Protein AF-A0A426YJZ1-F1 (afdb_monomer_lite)

Secondary structure (DSSP, 8-state):
-TTTT--EEEEEESSPPPHHHHHHHHHHTTT-EEEEEEHHHHSS-GGGSTT-----PPPHHHHHHHHHHHT--GGG-

pLDDT: mean 89.23, std 7.99, range [59.81, 96.19]

Structure (mmCIF, N/CA/C/O backbone):
data_AF-A0A426YJZ1-F1
#
_entry.id   AF-A0A426YJZ1-F1
#
loop_
_atom_site.group_PDB
_atom_site.id
_atom_site.type_symbol
_atom_site.label_atom_id
_atom_site.label_alt_id
_atom_site.label_comp_id
_atom_site.label_asym_id
_atom_site.label_entity_id
_atom_site.label_seq_id
_atom_site.pdbx_PDB_ins_code
_atom_site.Cartn_x
_atom_site.Cartn_y
_atom_site.Cartn_z
_atom_site.occupancy
_atom_site.B_iso_or_equiv
_atom_site.auth_seq_id
_atom_site.auth_comp_id
_atom_site.auth_asym_id
_atom_site.auth_atom_id
_atom_site.pdbx_PDB_model_num
ATOM 1 N N . MET A 1 1 ? 7.448 -11.706 -13.476 1.00 61.44 1 MET A N 1
ATOM 2 C CA . MET A 1 1 ? 8.078 -10.355 -13.540 1.00 61.44 1 MET A CA 1
ATOM 3 C C . MET A 1 1 ? 9.002 -10.160 -14.742 1.00 61.44 1 MET A C 1
ATOM 5 O O . MET A 1 1 ? 8.615 -9.423 -15.633 1.00 61.44 1 MET A O 1
ATOM 9 N N . LYS A 1 2 ? 10.187 -10.796 -14.824 1.00 64.00 2 LYS A N 1
ATOM 10 C CA . LYS A 1 2 ? 11.080 -10.649 -16.002 1.00 64.00 2 LYS A CA 1
ATOM 11 C C . LYS A 1 2 ? 10.542 -11.328 -17.266 1.00 64.00 2 LYS A C 1
ATOM 13 O O . LYS A 1 2 ? 10.547 -10.707 -18.317 1.00 64.00 2 LYS A O 1
ATOM 18 N N . ALA A 1 3 ? 10.079 -12.573 -17.145 1.00 67.75 3 ALA A N 1
ATOM 19 C CA . ALA A 1 3 ? 9.577 -13.353 -18.280 1.00 67.75 3 ALA A CA 1
ATOM 20 C C . ALA A 1 3 ? 8.218 -12.850 -18.800 1.00 67.75 3 ALA A C 1
ATOM 22 O O . ALA A 1 3 ? 7.970 -12.858 -19.995 1.00 67.75 3 ALA A O 1
ATOM 23 N N . GLU A 1 4 ? 7.370 -12.357 -17.899 1.00 73.69 4 GLU A N 1
ATOM 24 C CA . GLU A 1 4 ? 6.009 -11.889 -18.213 1.00 73.69 4 GLU A CA 1
ATOM 25 C C . GLU A 1 4 ? 5.906 -10.359 -18.336 1.00 73.69 4 GLU A C 1
ATOM 27 O O . GLU A 1 4 ? 4.814 -9.820 -18.458 1.00 73.69 4 GLU A O 1
ATOM 32 N N . SER A 1 5 ? 7.032 -9.637 -18.260 1.00 76.19 5 SER A N 1
ATOM 33 C CA . SER A 1 5 ? 7.088 -8.167 -18.312 1.00 76.19 5 SER A CA 1
ATOM 34 C C . SER A 1 5 ? 6.134 -7.450 -17.338 1.00 76.19 5 SER A C 1
ATOM 36 O O . SER A 1 5 ? 5.573 -6.399 -17.648 1.00 76.19 5 SER A O 1
ATOM 38 N N . VAL A 1 6 ? 5.960 -8.004 -16.137 1.00 83.81 6 VAL A N 1
ATOM 39 C CA . VAL A 1 6 ? 5.069 -7.445 -15.111 1.00 83.81 6 VAL A CA 1
ATOM 40 C C . VAL A 1 6 ? 5.854 -6.454 -14.237 1.00 83.81 6 VAL A C 1
ATOM 42 O O . VAL A 1 6 ? 6.784 -6.888 -13.546 1.00 83.81 6 VAL A O 1
ATOM 45 N N . PRO A 1 7 ? 5.505 -5.149 -14.238 1.00 84.81 7 PRO A N 1
ATOM 46 C CA . PRO A 1 7 ? 6.249 -4.110 -13.518 1.00 84.81 7 PRO A CA 1
ATOM 47 C C . PRO A 1 7 ? 5.882 -4.005 -12.031 1.00 84.81 7 PRO A C 1
ATOM 49 O O . PRO A 1 7 ? 6.641 -3.418 -11.264 1.00 84.81 7 PRO A O 1
ATOM 52 N N . ARG A 1 8 ? 4.728 -4.555 -11.624 1.00 90.38 8 ARG A N 1
ATOM 53 C CA . ARG A 1 8 ? 4.174 -4.457 -10.267 1.00 90.38 8 ARG A CA 1
ATOM 54 C C . ARG A 1 8 ? 3.805 -5.824 -9.715 1.00 90.38 8 ARG A C 1
ATOM 56 O O . ARG A 1 8 ? 3.156 -6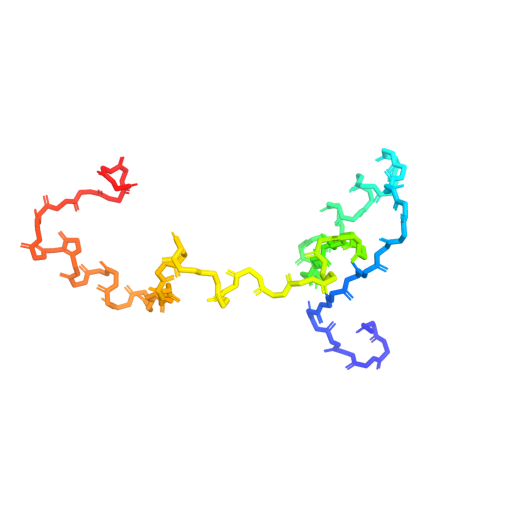.594 -10.415 1.00 90.38 8 ARG A O 1
ATOM 63 N N . ALA A 1 9 ? 4.177 -6.110 -8.475 1.00 91.19 9 ALA A N 1
ATOM 64 C CA . ALA A 1 9 ? 3.790 -7.349 -7.811 1.00 91.19 9 ALA A CA 1
ATOM 65 C C . ALA A 1 9 ? 3.549 -7.141 -6.314 1.00 91.19 9 ALA A C 1
ATOM 67 O O . ALA A 1 9 ? 4.166 -6.282 -5.689 1.00 91.19 9 ALA A O 1
ATOM 68 N N . ILE A 1 10 ? 2.672 -7.975 -5.760 1.00 92.50 10 ILE A N 1
ATOM 69 C CA . ILE A 1 10 ? 2.409 -8.072 -4.327 1.00 92.50 10 ILE A CA 1
ATOM 70 C C . ILE A 1 10 ? 2.994 -9.395 -3.832 1.00 92.50 10 ILE A C 1
ATOM 72 O O . ILE A 1 10 ? 2.733 -10.449 -4.415 1.00 92.50 10 ILE A O 1
ATOM 76 N N . LEU A 1 11 ? 3.783 -9.337 -2.764 1.00 92.38 11 LEU A N 1
ATOM 77 C CA . LEU A 1 11 ? 4.374 -10.482 -2.088 1.00 92.38 11 LEU A CA 1
ATOM 78 C C . LEU A 1 11 ? 3.731 -10.638 -0.708 1.00 92.38 11 LEU A C 1
ATOM 80 O O . LEU A 1 11 ? 3.901 -9.777 0.150 1.00 92.38 11 LEU A O 1
ATOM 84 N N . VAL A 1 12 ? 3.022 -11.745 -0.489 1.00 95.12 12 VAL A N 1
ATOM 85 C CA . VAL A 1 12 ? 2.389 -12.062 0.799 1.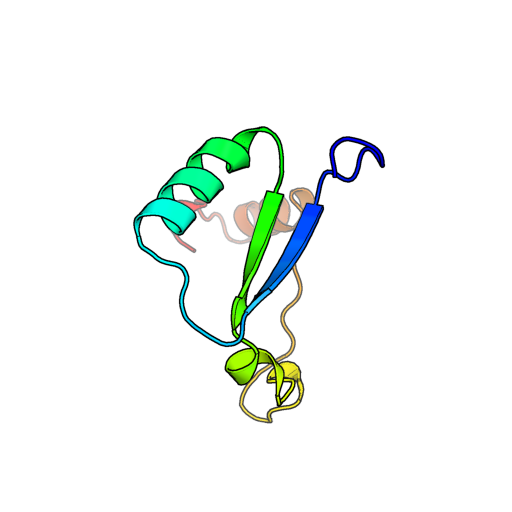00 95.12 12 VAL A CA 1
ATOM 86 C C . VAL A 1 12 ? 3.227 -13.103 1.534 1.00 95.12 12 VAL A C 1
ATOM 88 O O . VAL A 1 12 ? 3.572 -14.134 0.957 1.00 95.12 12 VAL A O 1
ATOM 91 N N . LEU A 1 13 ? 3.578 -12.832 2.792 1.00 94.25 13 LEU A N 1
ATOM 92 C CA . LEU A 1 13 ? 4.492 -13.661 3.581 1.00 94.25 13 LEU A CA 1
ATOM 93 C C . LEU A 1 13 ? 3.890 -14.071 4.924 1.00 94.25 13 LEU A C 1
ATOM 95 O O . LEU A 1 13 ? 3.243 -13.278 5.598 1.00 94.25 13 LEU A O 1
ATOM 99 N N . GLN A 1 14 ? 4.194 -15.291 5.361 1.00 92.50 14 GLN A N 1
ATOM 100 C CA . GLN A 1 14 ? 3.819 -15.787 6.692 1.00 92.50 14 GLN A CA 1
ATOM 101 C C . GLN A 1 14 ? 4.693 -15.234 7.815 1.00 92.50 14 GLN A C 1
ATOM 103 O O . GLN A 1 14 ? 4.242 -15.064 8.944 1.00 92.50 14 GLN A O 1
ATOM 108 N N . GLN A 1 15 ? 5.963 -14.982 7.513 1.00 90.44 15 GLN A N 1
ATOM 109 C CA . GLN A 1 15 ? 6.949 -14.490 8.464 1.00 90.44 15 GLN A CA 1
ATOM 110 C C . GLN A 1 15 ? 7.684 -13.292 7.874 1.00 90.44 15 GLN A C 1
ATOM 112 O O . GLN A 1 15 ? 7.709 -13.078 6.661 1.00 90.44 15 GLN A O 1
ATOM 117 N N . ASN A 1 16 ? 8.306 -12.509 8.750 1.00 87.94 16 ASN A N 1
ATOM 118 C CA . ASN A 1 16 ? 9.087 -11.352 8.346 1.00 87.94 16 ASN A CA 1
ATOM 119 C C . ASN A 1 16 ? 10.224 -11.727 7.390 1.00 87.94 16 ASN A C 1
ATOM 121 O O . ASN A 1 16 ? 10.941 -12.704 7.603 1.00 87.94 16 ASN A O 1
ATOM 125 N N . LEU A 1 17 ? 10.454 -10.870 6.393 1.00 90.75 17 LEU A N 1
ATOM 126 C CA . LEU A 1 17 ? 11.677 -10.927 5.601 1.00 90.75 17 LEU A CA 1
ATOM 127 C C . LEU A 1 17 ? 12.900 -10.727 6.490 1.00 90.75 17 LEU A C 1
ATOM 129 O O . LEU A 1 17 ? 12.919 -9.850 7.363 1.00 90.75 17 LEU A O 1
ATOM 133 N N . THR A 1 18 ? 13.952 -11.484 6.192 1.00 93.62 18 THR A N 1
ATOM 134 C CA . THR A 1 18 ? 15.272 -11.234 6.764 1.00 93.62 18 THR A CA 1
ATOM 135 C C . THR A 1 18 ? 15.767 -9.842 6.348 1.00 93.62 18 THR A C 1
ATOM 137 O O . THR A 1 18 ? 15.398 -9.351 5.274 1.00 93.62 18 THR A O 1
ATOM 140 N N . PRO A 1 19 ? 16.624 -9.185 7.153 1.00 92.69 19 PRO A N 1
ATOM 141 C CA . PRO A 1 19 ? 17.166 -7.870 6.808 1.00 92.69 19 PRO A CA 1
ATOM 142 C C . PRO A 1 19 ? 17.830 -7.845 5.426 1.00 92.69 19 PRO A C 1
ATOM 144 O O . PRO A 1 19 ? 17.599 -6.924 4.650 1.00 92.69 19 PRO A O 1
ATOM 147 N N . PHE A 1 20 ? 18.561 -8.910 5.081 1.00 94.50 20 PHE A N 1
ATOM 148 C CA . PHE A 1 20 ? 19.195 -9.069 3.773 1.00 94.50 20 PHE A CA 1
ATOM 149 C C . PHE A 1 20 ? 18.181 -9.062 2.620 1.00 94.50 20 PHE A C 1
ATOM 151 O O . PHE A 1 20 ? 18.364 -8.351 1.634 1.00 94.50 20 PHE A O 1
ATOM 158 N N . ALA A 1 21 ? 17.078 -9.805 2.756 1.00 91.81 21 ALA A N 1
ATOM 159 C CA . ALA A 1 21 ? 16.039 -9.841 1.732 1.00 91.81 21 ALA A CA 1
ATOM 160 C C . ALA A 1 21 ? 15.339 -8.480 1.573 1.00 91.81 21 ALA A C 1
ATOM 162 O O . ALA A 1 21 ? 15.040 -8.079 0.451 1.00 91.81 21 ALA A O 1
ATOM 163 N N . LYS A 1 22 ? 15.126 -7.738 2.670 1.00 90.62 22 LYS A N 1
ATOM 164 C CA . LYS A 1 22 ? 14.566 -6.377 2.610 1.00 90.62 22 LYS A CA 1
ATOM 165 C C . LYS A 1 22 ? 15.472 -5.424 1.828 1.00 90.62 22 LYS A C 1
ATOM 167 O O . LYS A 1 22 ? 14.975 -4.717 0.956 1.00 90.62 22 LYS A O 1
ATOM 172 N N . SER A 1 23 ? 16.779 -5.437 2.096 1.00 91.75 23 SER A N 1
ATOM 173 C CA . SER A 1 23 ? 17.750 -4.612 1.364 1.00 91.75 23 SER A CA 1
ATOM 174 C C . SER A 1 23 ? 17.777 -4.952 -0.126 1.00 91.75 23 SER A C 1
ATOM 176 O O . SER A 1 23 ? 17.697 -4.059 -0.963 1.00 91.75 23 SER A O 1
ATOM 178 N N . TYR A 1 24 ? 17.777 -6.242 -0.469 1.00 90.88 24 TYR A N 1
ATOM 179 C CA . TYR A 1 24 ? 17.756 -6.671 -1.867 1.00 90.88 24 TYR A CA 1
ATOM 180 C C . TYR A 1 24 ? 16.489 -6.217 -2.617 1.00 90.88 24 TYR A C 1
ATOM 182 O O . TYR A 1 24 ? 16.556 -5.788 -3.767 1.00 90.88 24 TYR A O 1
ATOM 190 N N . LEU A 1 25 ? 15.319 -6.257 -1.969 1.00 88.69 25 LEU A N 1
ATOM 191 C CA . LEU A 1 25 ? 14.081 -5.749 -2.572 1.00 88.69 25 LEU A CA 1
ATOM 192 C C . LEU A 1 25 ? 14.118 -4.231 -2.798 1.00 88.69 25 LEU A C 1
ATOM 194 O O . LEU A 1 25 ? 13.594 -3.758 -3.805 1.00 88.69 25 LEU A O 1
ATOM 198 N N . GLN A 1 26 ? 14.763 -3.468 -1.911 1.00 87.81 26 GLN A N 1
ATOM 199 C CA . GLN A 1 26 ? 14.956 -2.027 -2.108 1.00 87.81 26 GLN A CA 1
ATOM 200 C C . GLN A 1 26 ? 15.846 -1.734 -3.321 1.00 87.81 26 GLN A C 1
ATOM 202 O O . GLN A 1 26 ? 15.531 -0.836 -4.101 1.00 87.81 26 GLN A O 1
ATOM 207 N N . GLU A 1 27 ? 16.899 -2.523 -3.542 1.00 89.12 27 GLU A N 1
ATOM 208 C CA . GLU A 1 27 ? 17.757 -2.410 -4.732 1.00 89.12 27 GLU A CA 1
ATOM 209 C C . GLU A 1 27 ? 17.013 -2.738 -6.037 1.00 89.12 27 GLU A C 1
ATOM 211 O O . GLU A 1 27 ? 17.317 -2.181 -7.092 1.00 89.12 27 GLU A O 1
ATOM 216 N N . LEU A 1 28 ? 16.007 -3.616 -5.978 1.00 85.31 28 LEU A N 1
ATOM 217 C CA . LEU A 1 28 ? 15.158 -3.964 -7.121 1.00 85.31 28 LEU A CA 1
ATOM 218 C C . LEU A 1 28 ? 14.071 -2.920 -7.430 1.00 85.31 28 LEU A C 1
ATOM 220 O O . LEU A 1 28 ? 13.554 -2.910 -8.555 1.00 85.31 28 LEU A O 1
ATOM 224 N N . SER A 1 29 ? 13.762 -2.033 -6.477 1.00 80.19 29 SER A N 1
ATOM 225 C CA . SER A 1 29 ? 12.695 -1.025 -6.586 1.00 80.19 29 SER A CA 1
ATOM 226 C C . SER A 1 29 ? 12.733 -0.130 -7.837 1.00 80.19 29 SER A C 1
ATOM 228 O O . SER A 1 29 ? 11.659 0.156 -8.368 1.00 80.19 29 SER A O 1
ATOM 230 N N . PRO A 1 30 ? 13.897 0.269 -8.405 1.00 82.44 30 PRO A N 1
ATOM 231 C CA . PRO A 1 30 ? 13.921 1.138 -9.585 1.00 82.44 30 PRO A CA 1
ATOM 232 C C . PRO A 1 30 ? 13.370 0.460 -10.843 1.00 82.44 30 PRO A C 1
ATOM 234 O O . PRO A 1 30 ? 12.968 1.131 -11.791 1.00 82.44 30 PRO A O 1
ATOM 237 N N . LYS A 1 31 ? 13.395 -0.878 -10.883 1.00 83.50 31 LYS A N 1
ATOM 238 C CA . LYS A 1 31 ? 12.972 -1.670 -12.043 1.00 83.50 31 LYS A CA 1
ATOM 239 C C . LYS A 1 31 ? 11.621 -2.343 -11.833 1.00 83.50 31 LYS A C 1
ATOM 241 O O . LYS A 1 31 ? 10.898 -2.569 -12.802 1.00 83.50 31 LYS A O 1
ATOM 246 N N . TYR A 1 32 ? 11.309 -2.692 -10.592 1.00 86.06 32 TYR A N 1
ATOM 247 C CA . TYR A 1 32 ? 10.112 -3.428 -10.226 1.00 86.06 32 TYR A CA 1
ATOM 248 C C . TYR A 1 32 ? 9.518 -2.840 -8.958 1.00 86.06 32 TYR A C 1
ATOM 250 O O . TYR A 1 32 ? 10.188 -2.764 -7.933 1.00 86.06 32 TYR A O 1
ATOM 258 N N . HIS A 1 33 ? 8.240 -2.489 -9.009 1.00 89.06 33 HIS A N 1
ATOM 259 C CA . HIS A 1 33 ? 7.517 -2.017 -7.837 1.00 89.06 33 HIS A CA 1
ATOM 260 C C . HIS A 1 33 ? 6.911 -3.219 -7.107 1.00 89.06 33 HIS A C 1
ATOM 262 O O . HIS A 1 33 ? 5.978 -3.861 -7.596 1.00 89.06 33 HIS A O 1
ATOM 268 N N . LEU A 1 34 ? 7.509 -3.564 -5.971 1.00 89.81 34 LEU A N 1
ATOM 269 C CA . LEU A 1 34 ? 7.145 -4.713 -5.146 1.00 89.81 34 LEU A CA 1
ATOM 270 C C . LEU A 1 34 ? 6.595 -4.236 -3.808 1.00 89.81 34 LEU A C 1
ATOM 272 O O . LEU A 1 34 ? 7.282 -3.545 -3.060 1.00 89.81 34 LEU A O 1
ATOM 276 N N . GLU A 1 35 ? 5.375 -4.655 -3.500 1.00 91.50 35 GLU A N 1
ATOM 277 C CA . GLU A 1 35 ? 4.731 -4.410 -2.212 1.00 91.50 35 GLU A CA 1
ATOM 278 C C . GLU A 1 35 ? 4.745 -5.698 -1.395 1.00 91.50 35 GLU A C 1
ATOM 280 O O . GLU A 1 35 ? 4.409 -6.765 -1.906 1.00 91.50 35 GLU A O 1
ATOM 285 N N . VAL A 1 36 ? 5.162 -5.613 -0.133 1.00 92.44 36 VAL A N 1
ATOM 286 C CA . VAL A 1 36 ? 5.255 -6.769 0.763 1.00 92.44 36 VAL A CA 1
ATOM 287 C C . VAL A 1 36 ? 4.202 -6.629 1.850 1.00 92.44 36 VAL A C 1
ATOM 289 O O . VAL A 1 36 ? 4.192 -5.624 2.553 1.00 92.44 36 VAL A O 1
ATOM 292 N N . PHE A 1 37 ? 3.368 -7.652 2.006 1.00 94.75 37 PHE A N 1
ATOM 293 C CA . PHE A 1 37 ? 2.365 -7.755 3.063 1.00 94.75 37 PHE A CA 1
ATOM 294 C C . PHE A 1 37 ? 2.604 -9.010 3.893 1.00 94.75 37 PHE A C 1
ATOM 296 O O . PHE A 1 37 ? 3.073 -10.033 3.381 1.00 94.75 37 PHE A O 1
ATOM 303 N N . GLN A 1 38 ? 2.248 -8.959 5.170 1.00 94.38 38 GLN A N 1
ATOM 304 C CA . GLN A 1 38 ? 2.130 -10.171 5.967 1.00 94.38 38 GLN A CA 1
ATOM 305 C C . GLN A 1 38 ? 0.747 -10.790 5.788 1.00 94.38 38 GLN A C 1
ATOM 307 O O . GLN A 1 38 ? -0.259 -10.090 5.723 1.00 94.38 38 GLN A O 1
ATOM 312 N N . GLU A 1 39 ? 0.678 -12.119 5.772 1.00 94.12 39 GLU A N 1
ATOM 313 C CA . GLU A 1 39 ? -0.594 -12.846 5.702 1.00 94.12 39 GLU A CA 1
ATOM 314 C C . GLU A 1 39 ? -1.536 -12.422 6.839 1.00 94.12 39 GLU A C 1
ATOM 316 O O . GLU A 1 39 ? -2.720 -12.191 6.607 1.00 94.12 39 GLU A O 1
ATOM 321 N N . ALA A 1 40 ? -0.987 -12.215 8.041 1.00 93.12 40 ALA A N 1
ATOM 322 C CA . ALA A 1 40 ? -1.732 -11.753 9.209 1.00 93.12 40 ALA A CA 1
ATOM 323 C C . ALA A 1 40 ? -2.441 -10.398 8.995 1.00 93.12 40 ALA A C 1
ATOM 325 O O . ALA A 1 40 ? -3.509 -10.179 9.561 1.00 93.12 40 ALA A O 1
ATOM 326 N N . GLU A 1 41 ? -1.886 -9.509 8.165 1.00 91.62 41 GLU A N 1
ATOM 327 C CA . GLU A 1 41 ? -2.473 -8.196 7.853 1.00 91.62 41 GLU A CA 1
ATOM 328 C C . GLU A 1 41 ? -3.649 -8.303 6.875 1.00 91.62 41 GLU A C 1
ATOM 330 O O . GLU A 1 41 ? -4.521 -7.437 6.852 1.00 91.62 41 GLU A O 1
ATOM 335 N N . LEU A 1 42 ? -3.686 -9.368 6.071 1.00 93.81 42 LEU A N 1
ATOM 336 C CA . LEU A 1 42 ? -4.689 -9.571 5.026 1.00 93.81 42 LEU A CA 1
ATOM 337 C C . LEU A 1 42 ? -5.843 -10.483 5.464 1.00 93.81 42 LEU A C 1
ATOM 339 O O . LEU A 1 42 ? -6.776 -10.687 4.688 1.00 93.81 42 LEU A O 1
ATOM 343 N N . LEU A 1 43 ? -5.817 -11.002 6.700 1.00 93.56 43 LEU A N 1
ATOM 344 C CA . LEU A 1 43 ? -6.883 -11.854 7.245 1.00 93.56 43 LEU A CA 1
ATOM 345 C C . LEU A 1 43 ? -8.247 -11.151 7.264 1.00 93.56 43 LEU A C 1
ATOM 347 O O . LEU A 1 43 ? -9.279 -11.799 7.093 1.00 93.56 43 LEU A O 1
ATOM 351 N N . VAL A 1 44 ? -8.261 -9.831 7.473 1.00 94.06 44 VAL A N 1
ATOM 352 C CA . VAL A 1 44 ? -9.480 -9.016 7.499 1.00 94.06 44 VAL A CA 1
ATOM 353 C C . VAL A 1 44 ? -9.259 -7.737 6.704 1.00 94.06 44 VAL A C 1
ATOM 355 O O . VAL A 1 44 ? -8.311 -6.993 6.941 1.00 94.06 44 VAL A O 1
ATOM 358 N N . ASN A 1 45 ? -10.177 -7.433 5.786 1.00 93.19 45 ASN A N 1
ATOM 359 C CA . ASN A 1 45 ? -10.145 -6.172 5.057 1.00 93.19 45 ASN A CA 1
ATOM 360 C C . ASN A 1 45 ? -10.574 -5.006 5.965 1.00 93.19 45 ASN A C 1
ATOM 362 O O . ASN A 1 45 ? -11.766 -4.782 6.188 1.00 93.19 45 ASN A O 1
ATOM 366 N N . ILE A 1 46 ? -9.599 -4.224 6.431 1.00 93.88 46 ILE A N 1
ATOM 367 C CA . ILE A 1 46 ? -9.832 -3.078 7.321 1.00 93.88 46 ILE A CA 1
ATOM 368 C C . ILE A 1 46 ? -10.681 -1.962 6.695 1.00 93.88 46 ILE A C 1
ATOM 370 O O . ILE A 1 46 ? -11.244 -1.160 7.434 1.00 93.88 46 ILE A O 1
ATOM 374 N N . LYS A 1 47 ? -10.844 -1.919 5.362 1.00 92.62 47 LYS A N 1
ATOM 375 C CA . LYS A 1 47 ? -11.727 -0.936 4.706 1.00 92.62 47 LYS A CA 1
ATOM 376 C C . LYS A 1 47 ? -13.193 -1.073 5.121 1.00 92.62 47 LYS A C 1
ATOM 378 O O . LYS A 1 47 ? -13.941 -0.117 4.986 1.00 92.62 47 LYS A O 1
ATOM 383 N N . GLY A 1 48 ? -13.612 -2.2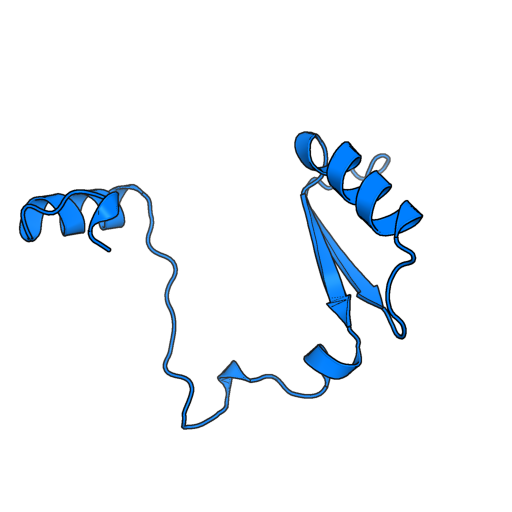46 5.601 1.00 91.31 48 GLY A N 1
ATOM 384 C CA . GLY A 1 48 ? -14.981 -2.469 6.077 1.00 91.31 48 GLY A CA 1
ATOM 385 C C . GLY A 1 48 ? -15.231 -2.001 7.512 1.00 91.31 48 GLY A C 1
ATOM 386 O O . GLY A 1 48 ? -16.335 -2.165 8.025 1.00 91.31 48 GLY A O 1
ATOM 387 N N . HIS A 1 49 ? -14.213 -1.479 8.196 1.00 96.00 49 HIS A N 1
ATOM 388 C CA . HIS A 1 49 ? -14.324 -1.101 9.595 1.00 96.00 49 HIS A CA 1
ATOM 389 C C . HIS A 1 49 ? -14.993 0.273 9.757 1.00 96.00 49 HIS A C 1
ATOM 391 O O . HIS A 1 49 ? -14.627 1.224 9.079 1.00 96.00 49 HIS A O 1
ATOM 397 N N . VAL A 1 50 ? -15.909 0.415 10.723 1.00 95.19 50 VAL A N 1
ATOM 398 C CA . VAL A 1 50 ? -16.674 1.661 10.970 1.00 95.19 50 VAL A CA 1
ATOM 399 C C . VAL A 1 50 ? -15.800 2.887 11.269 1.00 95.19 50 VAL A C 1
ATOM 401 O O . VAL A 1 50 ? -16.190 4.014 10.987 1.00 95.19 50 VAL A O 1
ATOM 404 N N . LEU A 1 51 ? -14.609 2.674 11.835 1.00 95.62 51 LEU A N 1
ATOM 405 C CA . LEU A 1 51 ? -13.652 3.752 12.117 1.00 95.62 51 LEU A CA 1
ATOM 406 C C . LEU A 1 51 ? -12.788 4.139 10.905 1.00 95.62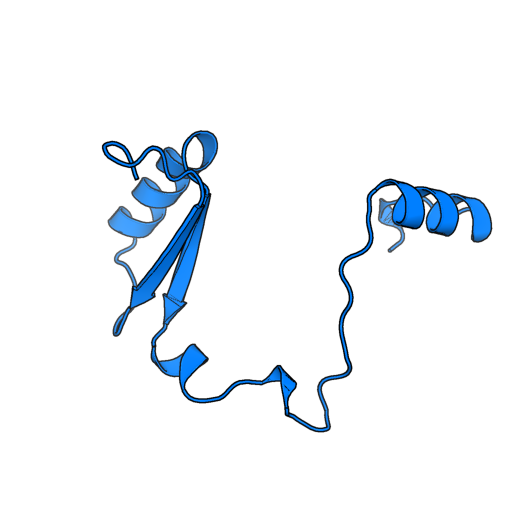 51 LEU A C 1
ATOM 408 O O . LEU A 1 51 ? -12.001 5.075 11.012 1.00 95.62 51 LEU A O 1
ATOM 412 N N . VAL A 1 52 ? -12.887 3.418 9.784 1.00 95.44 52 VAL A N 1
ATOM 413 C CA . VAL A 1 52 ? -12.089 3.669 8.579 1.00 95.44 52 VAL A CA 1
ATOM 414 C C . VAL A 1 52 ? -12.994 4.299 7.515 1.00 95.44 52 VAL A C 1
ATOM 416 O O . VAL A 1 52 ? -13.817 3.594 6.934 1.00 95.44 52 VAL A O 1
ATOM 419 N N . PRO A 1 53 ? -12.876 5.614 7.246 1.00 96.12 53 PRO A N 1
ATOM 420 C CA . PRO A 1 53 ? -13.631 6.248 6.171 1.00 96.12 53 PRO A CA 1
ATOM 421 C C . PRO A 1 53 ? -13.128 5.797 4.793 1.00 96.12 53 PRO A C 1
ATOM 423 O O . PRO A 1 53 ? -12.058 5.195 4.648 1.00 96.12 53 PRO A O 1
ATOM 426 N N . GLU A 1 54 ? -13.893 6.114 3.752 1.00 94.88 54 GLU A N 1
ATOM 427 C CA . GLU A 1 54 ? -13.473 5.865 2.378 1.00 94.88 54 GLU A CA 1
ATOM 428 C C . GLU A 1 54 ? -12.337 6.819 1.983 1.00 94.88 54 GLU A C 1
ATOM 430 O O . GLU A 1 54 ? -12.448 8.037 2.115 1.00 94.88 54 GLU A O 1
ATOM 435 N N . HIS A 1 55 ? -11.228 6.253 1.505 1.00 95.00 55 HIS A N 1
ATOM 436 C CA . HIS A 1 55 ? -10.065 7.011 1.051 1.00 95.00 55 HIS A CA 1
ATOM 437 C C . HIS A 1 55 ? -9.972 6.931 -0.474 1.00 95.00 55 HIS A C 1
ATOM 439 O O . HIS A 1 55 ? -9.873 5.834 -1.032 1.00 95.00 55 HIS A O 1
ATOM 445 N N . GLN A 1 56 ? -9.955 8.089 -1.138 1.00 94.19 56 GLN A N 1
ATOM 446 C CA . GLN A 1 56 ? -9.794 8.206 -2.586 1.00 94.19 56 GLN A CA 1
ATOM 447 C C . GLN A 1 56 ? -8.414 8.775 -2.927 1.00 94.19 56 GLN A C 1
ATOM 449 O O . GLN A 1 56 ? -7.983 9.779 -2.363 1.00 94.19 56 GLN A O 1
ATOM 454 N N . VAL A 1 57 ? -7.725 8.137 -3.874 1.00 94.75 57 VAL A N 1
ATOM 455 C CA . VAL A 1 57 ? -6.461 8.651 -4.412 1.00 94.75 57 VAL A CA 1
ATOM 456 C C . VAL A 1 57 ? -6.775 9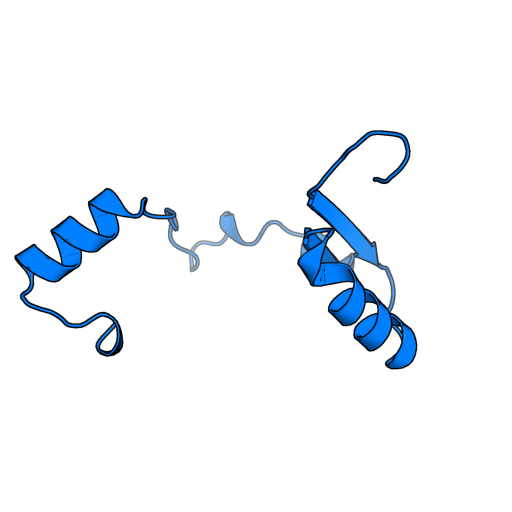.750 -5.421 1.00 94.75 57 VAL A C 1
ATOM 458 O O . VAL A 1 57 ? -7.467 9.496 -6.405 1.00 94.75 57 VAL A O 1
ATOM 461 N N . LEU A 1 58 ? -6.262 10.955 -5.174 1.00 94.56 58 LEU A N 1
ATOM 462 C CA . LEU A 1 58 ? -6.388 12.078 -6.100 1.00 94.56 58 LEU A CA 1
ATOM 463 C C . LEU A 1 58 ? -5.402 11.942 -7.261 1.00 94.56 58 LEU A C 1
ATOM 465 O O . LEU A 1 58 ? -4.256 11.518 -7.088 1.00 94.56 58 LEU A O 1
ATOM 469 N N . THR A 1 59 ? -5.836 12.366 -8.439 1.00 96.19 59 THR A N 1
ATOM 470 C CA . THR A 1 59 ? -4.952 12.584 -9.584 1.00 96.19 59 THR A CA 1
ATOM 471 C C . THR A 1 59 ? -4.059 13.807 -9.361 1.00 96.19 59 THR A C 1
ATOM 473 O O . THR A 1 59 ? -4.328 14.674 -8.525 1.00 96.19 59 THR A O 1
ATOM 476 N N . ASN A 1 60 ? -2.986 13.915 -10.147 1.00 94.12 60 ASN A N 1
ATOM 477 C CA . ASN A 1 60 ? -2.082 15.066 -10.077 1.00 94.12 60 ASN A CA 1
ATOM 478 C C . ASN A 1 60 ? -2.795 16.391 -10.402 1.00 94.12 60 ASN A C 1
ATOM 480 O O . ASN A 1 60 ? -2.458 17.427 -9.830 1.00 94.12 60 ASN A O 1
ATOM 484 N N . GLU A 1 61 ? -3.785 16.358 -11.298 1.00 94.81 61 GLU A N 1
ATOM 485 C CA . GLU A 1 61 ? -4.579 17.531 -11.672 1.00 94.81 61 GLU A CA 1
ATOM 486 C C . GLU A 1 61 ? -5.482 17.975 -10.519 1.00 94.81 61 GLU A C 1
ATOM 488 O O . GLU A 1 61 ? -5.428 19.135 -10.113 1.00 94.81 61 GLU A O 1
ATOM 493 N N . GLU A 1 62 ? -6.228 17.041 -9.920 1.00 93.88 62 GLU A N 1
ATOM 494 C CA . GLU A 1 62 ? -7.081 17.316 -8.757 1.00 93.88 62 GLU A CA 1
ATOM 495 C C . GLU A 1 62 ? -6.266 17.835 -7.571 1.00 93.88 62 GLU A C 1
ATOM 497 O O . GLU A 1 62 ? -6.661 18.809 -6.926 1.00 93.88 62 GLU A O 1
ATOM 502 N N . LYS A 1 63 ? -5.091 17.238 -7.320 1.00 92.50 63 LYS A N 1
ATOM 503 C CA . LYS A 1 63 ? -4.155 17.707 -6.292 1.00 92.50 63 LYS A CA 1
ATOM 504 C C . LYS A 1 63 ? -3.761 19.165 -6.537 1.00 92.50 63 LYS A C 1
ATOM 506 O O . LYS A 1 63 ? -3.836 19.980 -5.619 1.00 92.50 63 LYS A O 1
ATOM 511 N N . LYS A 1 64 ? -3.375 19.513 -7.769 1.00 91.88 64 LYS A N 1
ATOM 512 C CA . LYS A 1 64 ? -2.981 20.880 -8.135 1.00 91.88 64 LYS A CA 1
ATOM 513 C C . LYS A 1 64 ? -4.134 21.868 -7.956 1.00 91.88 64 LYS A C 1
ATOM 515 O O . LYS A 1 64 ? -3.948 22.904 -7.325 1.00 91.88 64 LYS A O 1
ATOM 520 N N . THR A 1 65 ? -5.329 21.527 -8.440 1.00 93.44 65 THR A N 1
ATOM 521 C CA . THR A 1 65 ? -6.528 22.362 -8.267 1.00 93.44 65 THR A CA 1
ATOM 522 C C . THR A 1 65 ? -6.846 22.604 -6.793 1.00 93.44 65 THR A C 1
ATOM 524 O O . THR A 1 65 ? -7.244 23.707 -6.419 1.00 93.44 65 THR A O 1
ATOM 527 N N . LEU A 1 66 ? -6.665 21.594 -5.940 1.00 92.44 66 LEU A N 1
ATOM 528 C CA . LEU A 1 66 ? -6.920 21.707 -4.507 1.00 92.44 66 LEU A CA 1
ATOM 529 C C . LEU A 1 66 ? -5.911 22.644 -3.828 1.00 92.44 66 LEU A C 1
ATOM 531 O O . LEU A 1 66 ? -6.311 23.533 -3.078 1.00 92.44 66 LEU A O 1
ATOM 535 N N . LEU A 1 67 ? -4.622 22.506 -4.145 1.00 92.31 67 LEU A N 1
ATOM 536 C CA . LEU A 1 67 ? -3.571 23.387 -3.627 1.00 92.31 67 LEU A CA 1
ATOM 537 C C . LEU A 1 67 ? -3.770 24.843 -4.060 1.00 92.31 67 LEU A C 1
ATOM 539 O O . LEU A 1 67 ? -3.652 25.746 -3.235 1.00 92.31 67 LEU A O 1
ATOM 543 N N . GLU A 1 68 ? -4.130 25.078 -5.324 1.00 92.31 68 GLU A N 1
ATOM 544 C CA . GLU A 1 68 ? -4.425 26.419 -5.840 1.00 92.31 68 GLU A CA 1
ATOM 545 C C . GLU A 1 68 ? -5.659 27.025 -5.161 1.00 92.31 68 GLU A C 1
ATOM 547 O O . GLU A 1 68 ? -5.612 28.167 -4.705 1.00 92.31 68 GLU A O 1
ATOM 552 N N . ARG A 1 69 ? -6.742 26.248 -5.013 1.00 93.44 69 ARG A N 1
ATOM 553 C CA . ARG A 1 69 ? -7.987 26.701 -4.372 1.00 93.44 69 ARG A CA 1
ATOM 554 C C . ARG A 1 69 ? -7.766 27.181 -2.941 1.00 93.44 69 ARG A C 1
ATOM 556 O O . ARG A 1 69 ? -8.344 28.189 -2.548 1.00 93.44 69 ARG A O 1
ATOM 563 N N . TYR A 1 70 ? -6.952 26.465 -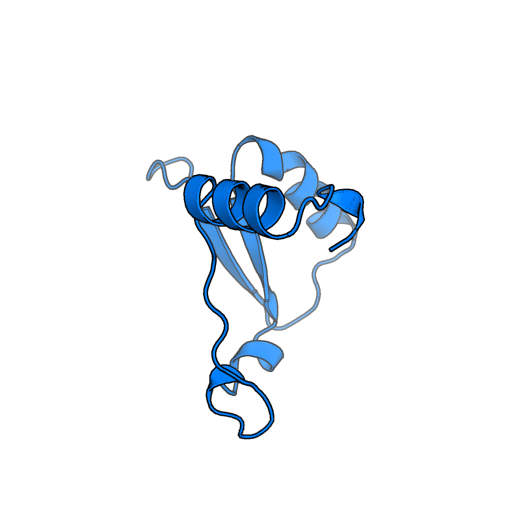2.170 1.00 92.94 70 TYR A N 1
ATOM 564 C CA . TYR A 1 70 ? -6.660 26.817 -0.779 1.00 92.94 70 TYR A CA 1
ATOM 565 C C . TYR A 1 70 ? -5.389 27.663 -0.619 1.00 92.94 70 TYR A C 1
ATOM 567 O O . TYR A 1 70 ? -5.047 28.036 0.499 1.00 92.94 70 TYR A O 1
ATOM 575 N N . THR A 1 71 ? -4.710 28.005 -1.722 1.00 89.88 71 THR A N 1
ATOM 576 C CA . THR A 1 71 ? -3.436 28.749 -1.725 1.00 89.88 71 THR A CA 1
ATOM 577 C C . THR A 1 71 ? -2.390 28.104 -0.800 1.00 89.88 71 THR A C 1
ATOM 579 O O . THR A 1 71 ? -1.696 28.775 -0.035 1.00 89.88 71 THR A O 1
ATOM 582 N N . LEU A 1 72 ? -2.294 26.772 -0.849 1.00 90.19 72 LEU A N 1
ATOM 583 C CA . LEU A 1 72 ? -1.394 25.973 -0.016 1.00 90.19 72 LEU A CA 1
ATOM 584 C C . LEU A 1 72 ? -0.165 25.515 -0.801 1.00 90.19 72 LEU A C 1
ATOM 586 O O . LEU A 1 72 ? -0.222 25.257 -2.004 1.00 90.19 72 LEU A O 1
ATOM 590 N N . LYS A 1 73 ? 0.955 25.362 -0.094 1.00 84.75 73 LYS A N 1
ATOM 591 C CA . LYS A 1 73 ? 2.134 24.645 -0.595 1.00 84.75 73 LYS A CA 1
ATOM 592 C C . LYS A 1 73 ? 1.990 23.154 -0.301 1.00 84.75 73 LYS A C 1
ATOM 594 O O . LYS A 1 73 ? 1.421 22.784 0.720 1.00 84.75 73 LYS A O 1
ATOM 599 N N . GLU A 1 74 ? 2.586 22.301 -1.136 1.00 79.50 74 GLU A N 1
ATOM 600 C CA . GLU A 1 74 ? 2.565 20.840 -0.929 1.00 79.50 74 GLU A CA 1
ATOM 601 C C . GLU A 1 74 ? 3.080 20.407 0.449 1.00 79.50 74 GLU A C 1
ATOM 603 O O . GLU A 1 74 ? 2.615 19.413 0.982 1.00 79.50 74 GLU A O 1
ATOM 608 N N . THR A 1 75 ? 4.009 21.159 1.044 1.00 83.75 75 THR A N 1
ATOM 609 C CA . THR A 1 75 ? 4.599 20.853 2.357 1.00 83.75 75 THR A CA 1
ATOM 610 C C . THR A 1 75 ? 3.686 21.169 3.545 1.00 83.75 75 THR A C 1
ATOM 612 O O . THR A 1 75 ? 4.093 20.963 4.683 1.00 83.75 75 THR A O 1
ATOM 615 N N . GLN A 1 76 ? 2.526 21.788 3.313 1.00 69.38 76 GLN A N 1
ATOM 616 C CA . GLN A 1 76 ? 1.595 22.226 4.361 1.00 69.38 76 GLN A CA 1
ATOM 617 C C . GLN A 1 76 ? 0.417 21.259 4.554 1.00 69.38 76 GLN A C 1
ATOM 619 O O . GLN A 1 76 ? -0.473 21.560 5.349 1.00 69.38 76 GLN A O 1
ATOM 624 N N . VAL A 1 77 ? 0.412 20.137 3.826 1.00 59.81 77 VAL A N 1
ATOM 625 C CA . VAL A 1 77 ? -0.599 19.072 3.879 1.00 59.81 77 VAL A CA 1
ATOM 626 C C . VAL A 1 77 ? 0.068 17.764 4.281 1.00 59.81 77 VAL A C 1
ATOM 628 O O . VAL A 1 77 ? 1.203 17.526 3.809 1.00 59.81 77 VAL A O 1
#

Radius of gyration: 17.85 Å; chains: 1; bounding box: 36×44×30 Å

Sequence (77 aa):
MKAESVPRAILVLQQNLTPFAKSYLQELSPKYHLEVFQEAELLVNIKGHVLVPEHQVLTNEEKKTLLERYTLKETQV

Organism: Ensete ventricosum (NCBI:txid4639)

InterPro domains:
  IPR000783 RNA polymerase, subunit H/Rpb5 C-terminal [PF01191] (44-76)
  IPR014381 DNA-directed RNA polymerase subunit Rpo5/Rpb5 [PTHR10535] (1-76)
  IPR020608 RNA polymerase, subunit H/Rpb5, conserved site [PS01110] (49-62)
  IPR035913 RPB5-like RNA polymerase subunit superfamily [G3DSA:3.90.940.20] (42-77)
  IPR035913 RPB5-like RNA polymerase subunit superfamily [SSF55287] (42-76)
  IPR036710 RNA polymerase Rpb5, N-terminal domain superfamily [G3DSA:3.40.1340.10] (1-41)
  IPR036710 RNA polymerase Rpb5, N-terminal domain superfamily [SSF53036] (1-45)

Foldseek 3Di:
DVVVQAQEDEAEAQDDDDPVVVVVVVVCCVRHHYHYHYPVVVPDDCCPPPVHDDDDDDDPVRVVVVCVVVVHDPVVD